Protein AF-A0A3M2FK76-F1 (afdb_monomer)

Structure (mmCIF, N/CA/C/O backbone):
data_AF-A0A3M2FK76-F1
#
_entry.id   AF-A0A3M2FK76-F1
#
loop_
_atom_site.group_PDB
_atom_site.id
_atom_site.type_symbol
_atom_site.label_atom_id
_atom_site.label_alt_id
_atom_site.label_comp_id
_atom_site.label_asym_id
_atom_site.label_entity_id
_atom_site.label_seq_id
_atom_site.pdbx_PDB_ins_code
_atom_site.Cartn_x
_atom_site.Cartn_y
_atom_site.Cartn_z
_atom_site.occupancy
_atom_site.B_iso_or_equiv
_atom_site.auth_seq_id
_atom_site.auth_comp_id
_atom_site.auth_asym_id
_atom_site.auth_atom_id
_atom_site.pdbx_PDB_model_num
ATOM 1 N N . ALA A 1 1 ? -1.517 -20.348 -12.175 1.00 58.38 1 ALA A N 1
ATOM 2 C CA . ALA A 1 1 ? -2.187 -19.091 -11.796 1.00 58.38 1 ALA A CA 1
ATOM 3 C C . ALA A 1 1 ? -1.701 -17.986 -12.720 1.00 58.38 1 ALA A C 1
ATOM 5 O O . ALA A 1 1 ? -0.502 -17.936 -12.986 1.00 58.38 1 ALA A O 1
ATOM 6 N N . VAL A 1 2 ? -2.594 -17.144 -13.244 1.00 76.62 2 VAL A N 1
ATOM 7 C CA . VAL A 1 2 ? -2.161 -15.894 -13.885 1.00 76.62 2 VAL A CA 1
ATOM 8 C C . VAL A 1 2 ? -2.094 -14.841 -12.789 1.00 76.62 2 VAL A C 1
ATOM 10 O O . VAL A 1 2 ? -3.096 -14.515 -12.162 1.00 76.62 2 VAL A O 1
ATOM 13 N N . TYR A 1 3 ? -0.890 -14.359 -12.527 1.00 82.25 3 TYR A N 1
ATOM 14 C CA . TYR A 1 3 ? -0.660 -13.246 -11.623 1.00 82.25 3 TYR A CA 1
ATOM 15 C C . TYR A 1 3 ? -0.707 -11.947 -12.419 1.00 82.25 3 TYR A C 1
ATOM 17 O O . TYR A 1 3 ? -0.066 -11.848 -13.469 1.00 82.25 3 TYR A O 1
ATOM 25 N N . LEU A 1 4 ? -1.457 -10.962 -11.927 1.00 86.00 4 LEU A N 1
ATOM 26 C CA . LEU A 1 4 ? -1.644 -9.683 -12.604 1.00 86.00 4 LEU A CA 1
ATOM 27 C C . LEU A 1 4 ? -0.852 -8.579 -11.887 1.00 86.00 4 LEU A C 1
ATOM 29 O O . LEU A 1 4 ? -1.183 -8.234 -10.750 1.00 86.00 4 LEU A O 1
ATOM 33 N N . PRO A 1 5 ? 0.209 -8.039 -12.510 1.00 87.44 5 PRO A N 1
ATOM 34 C CA . PRO A 1 5 ? 0.965 -6.918 -11.966 1.00 87.44 5 PRO A CA 1
ATOM 35 C C . PRO A 1 5 ? 0.263 -5.583 -12.252 1.00 87.44 5 PRO A C 1
ATOM 37 O O . PRO A 1 5 ? -0.018 -5.269 -13.408 1.00 87.44 5 PRO A O 1
ATOM 40 N N . TYR A 1 6 ? 0.056 -4.762 -11.221 1.00 89.69 6 TYR A N 1
ATOM 41 C CA . TYR A 1 6 ? -0.464 -3.399 -11.357 1.00 89.69 6 TYR A CA 1
ATOM 42 C C . TYR A 1 6 ? 0.501 -2.386 -10.736 1.00 89.69 6 TYR A C 1
ATOM 44 O O . TYR A 1 6 ? 0.850 -2.520 -9.558 1.00 89.69 6 TYR A O 1
ATOM 52 N N . PRO A 1 7 ? 0.945 -1.375 -11.500 1.00 91.81 7 PRO A N 1
ATOM 53 C CA . PRO A 1 7 ? 1.863 -0.367 -10.999 1.00 91.81 7 PRO A CA 1
ATOM 54 C C . PRO A 1 7 ? 1.145 0.748 -10.221 1.00 91.81 7 PRO A C 1
ATOM 56 O O . PRO A 1 7 ? -0.036 1.013 -10.445 1.00 91.81 7 PRO A O 1
ATOM 59 N N . ASN A 1 8 ? 1.893 1.471 -9.383 1.00 92.06 8 ASN A N 1
ATOM 60 C CA . ASN A 1 8 ? 1.475 2.713 -8.713 1.00 92.06 8 ASN A CA 1
ATOM 61 C C . ASN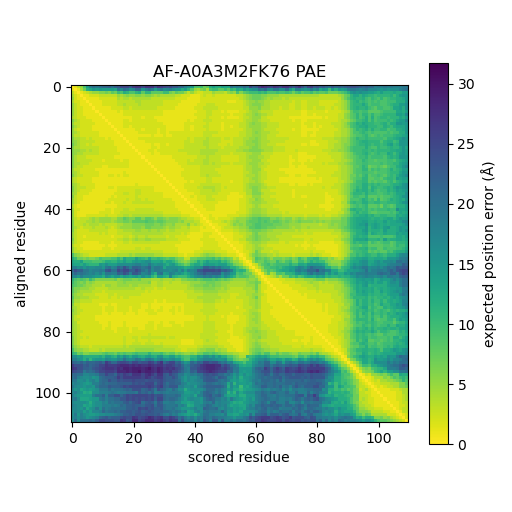 A 1 8 ? 0.166 2.600 -7.906 1.00 92.06 8 ASN A C 1
ATOM 63 O O . ASN A 1 8 ? -0.694 3.486 -7.953 1.00 92.06 8 ASN A O 1
ATOM 67 N N . VAL A 1 9 ? 0.008 1.521 -7.144 1.00 96.00 9 VAL A N 1
ATOM 68 C CA . VAL A 1 9 ? -1.237 1.205 -6.432 1.00 96.00 9 VAL A CA 1
ATOM 69 C C . VAL A 1 9 ? -1.295 1.937 -5.092 1.00 96.00 9 VAL A C 1
ATOM 71 O O . VAL A 1 9 ? -0.339 1.916 -4.322 1.00 96.00 9 VAL A O 1
ATOM 74 N N . ALA A 1 10 ? -2.415 2.594 -4.784 1.00 97.62 10 ALA A N 1
ATOM 75 C CA . ALA A 1 10 ? -2.617 3.252 -3.491 1.00 97.62 10 ALA A CA 1
ATOM 76 C C . ALA A 1 10 ? -2.792 2.227 -2.359 1.00 97.62 10 ALA A C 1
ATOM 78 O O . ALA A 1 10 ? -3.520 1.254 -2.530 1.00 97.62 10 ALA A O 1
ATOM 79 N N . LEU A 1 11 ? -2.206 2.475 -1.180 1.00 97.81 11 LEU A N 1
ATOM 80 C CA . LEU A 1 11 ? -2.370 1.588 -0.013 1.00 97.81 11 LEU A CA 1
ATOM 81 C C . LEU A 1 11 ? -3.848 1.411 0.363 1.00 97.81 11 LEU A C 1
ATOM 83 O O . LEU A 1 11 ? -4.297 0.293 0.597 1.00 97.81 11 LEU A O 1
ATOM 87 N N . ALA A 1 12 ? -4.615 2.503 0.337 1.00 97.50 12 ALA A N 1
ATOM 88 C CA . ALA A 1 12 ? -6.047 2.496 0.628 1.00 97.50 12 ALA A CA 1
ATOM 89 C C . ALA A 1 12 ? -6.896 1.679 -0.365 1.00 97.50 12 ALA A C 1
ATOM 91 O O . ALA A 1 12 ? -8.042 1.375 -0.060 1.00 97.50 12 ALA A O 1
ATOM 92 N N . ALA A 1 13 ? -6.359 1.326 -1.538 1.00 96.12 13 ALA A N 1
ATOM 93 C CA . ALA A 1 13 ? -7.066 0.493 -2.511 1.00 96.12 13 ALA A CA 1
ATOM 94 C C . ALA A 1 13 ? -6.904 -1.012 -2.245 1.00 96.12 13 ALA A C 1
ATOM 96 O O . ALA A 1 13 ? -7.649 -1.811 -2.800 1.00 96.12 13 ALA A O 1
ATOM 97 N N . VAL A 1 14 ? -5.912 -1.408 -1.441 1.00 96.56 14 VAL A N 1
ATOM 98 C CA . VAL A 1 14 ? -5.510 -2.817 -1.272 1.00 96.56 14 VAL A CA 1
ATOM 99 C C . VAL A 1 14 ? -5.448 -3.269 0.181 1.00 96.56 14 VAL A C 1
ATOM 101 O O . VAL A 1 14 ? -5.279 -4.458 0.438 1.00 96.56 14 VAL A O 1
ATOM 104 N N . LEU A 1 15 ? -5.588 -2.344 1.132 1.00 97.12 15 LEU A N 1
ATOM 105 C CA . LEU A 1 15 ? -5.587 -2.614 2.566 1.00 97.12 15 LEU A CA 1
ATOM 106 C C . LEU A 1 15 ? -6.876 -2.103 3.215 1.00 97.12 15 LEU A C 1
ATOM 108 O O . LEU A 1 15 ? -7.405 -1.059 2.843 1.00 97.12 15 LEU A O 1
ATOM 112 N N . ASP A 1 16 ? -7.332 -2.814 4.243 1.00 96.56 16 ASP A N 1
ATOM 113 C CA . ASP A 1 16 ? -8.515 -2.461 5.030 1.00 96.56 16 ASP A CA 1
ATOM 114 C C . ASP A 1 16 ? -8.136 -1.462 6.138 1.00 96.56 16 ASP A C 1
ATOM 116 O O . ASP A 1 16 ? -7.488 -1.821 7.127 1.00 96.56 16 ASP A O 1
ATOM 120 N N . TYR A 1 17 ? -8.507 -0.191 5.955 1.00 97.62 17 TYR A N 1
ATOM 121 C CA . TYR A 1 17 ? -8.219 0.863 6.930 1.00 97.62 17 TYR A CA 1
ATOM 122 C C . TYR A 1 17 ? -8.907 0.610 8.271 1.00 97.62 17 TYR A C 1
ATOM 124 O O . TYR A 1 17 ? -8.279 0.801 9.314 1.00 97.62 17 TYR A O 1
ATOM 132 N N . ASP A 1 18 ? -10.152 0.138 8.264 1.00 97.56 18 ASP A N 1
ATOM 133 C CA . ASP A 1 18 ? -10.943 -0.046 9.480 1.00 97.56 18 ASP A CA 1
ATOM 134 C C . ASP A 1 18 ? -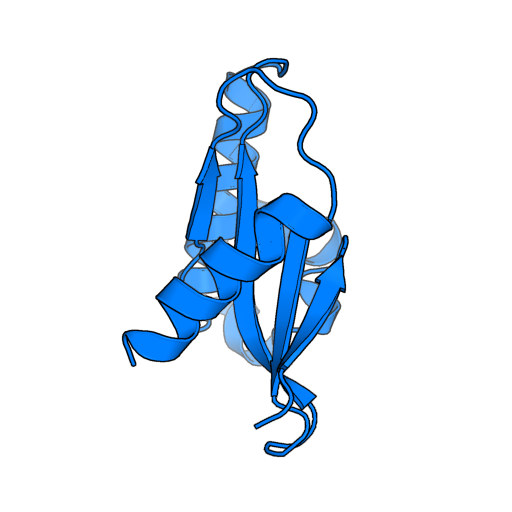10.299 -1.103 10.386 1.00 97.56 18 ASP A C 1
ATOM 136 O O . ASP A 1 18 ? -10.220 -0.921 11.600 1.00 97.56 18 ASP A O 1
ATOM 140 N N . ARG A 1 19 ? -9.679 -2.139 9.810 1.00 97.12 19 ARG A N 1
ATOM 141 C CA . ARG A 1 19 ? -8.895 -3.143 10.564 1.00 97.12 19 ARG A CA 1
ATOM 142 C C . ARG A 1 19 ? -7.515 -2.672 11.035 1.00 97.12 19 ARG A C 1
ATOM 144 O O . ARG A 1 19 ? -6.850 -3.359 11.824 1.00 97.12 19 ARG A O 1
ATOM 151 N N . LEU A 1 20 ? -7.019 -1.553 10.515 1.00 97.38 20 LEU A N 1
ATOM 152 C CA . LEU A 1 20 ? -5.660 -1.070 10.773 1.00 97.38 20 LEU A CA 1
ATOM 153 C C . LEU A 1 20 ? -5.628 0.168 11.663 1.00 97.38 20 LEU A C 1
ATOM 155 O O . LEU A 1 20 ? -4.695 0.300 12.455 1.00 97.38 20 LEU A O 1
ATOM 159 N N . HIS A 1 21 ? -6.609 1.062 11.542 1.00 97.00 21 HIS A N 1
ATOM 160 C CA . HIS A 1 21 ? -6.511 2.449 11.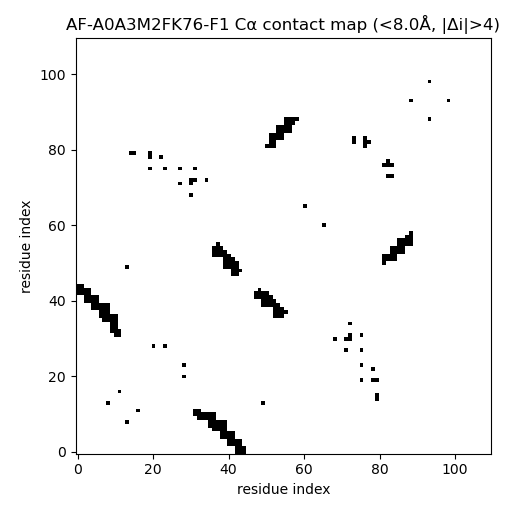989 1.00 97.00 21 HIS A CA 1
ATOM 161 C C . HIS A 1 2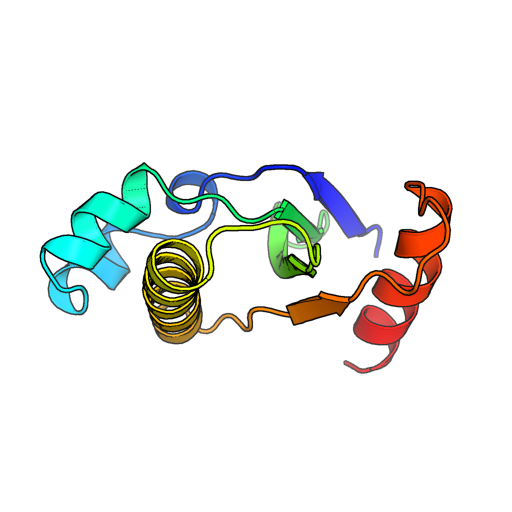1 ? -6.122 2.606 13.465 1.00 97.00 21 HIS A C 1
ATOM 163 O O . HIS A 1 21 ? -5.259 3.432 13.776 1.00 97.00 21 HIS A O 1
ATOM 169 N N . ASP A 1 22 ? -6.652 1.779 14.364 1.00 97.62 22 ASP A N 1
ATOM 170 C CA . ASP A 1 22 ? -6.332 1.805 15.800 1.00 97.62 22 ASP A CA 1
ATOM 171 C C . ASP A 1 22 ? -4.869 1.491 16.121 1.00 97.62 22 ASP A C 1
ATOM 173 O O . ASP A 1 22 ? -4.325 1.969 17.113 1.00 97.62 22 ASP A O 1
ATOM 177 N N . ARG A 1 23 ? -4.191 0.744 15.246 1.00 97.94 23 ARG A N 1
ATOM 178 C CA . ARG A 1 23 ? -2.775 0.380 15.392 1.00 97.94 23 ARG A CA 1
ATOM 179 C C . ARG A 1 23 ? -1.835 1.365 14.695 1.00 97.94 23 ARG A C 1
ATOM 181 O O . ARG A 1 23 ? -0.614 1.230 14.819 1.00 97.94 23 ARG A O 1
ATOM 188 N N . LEU A 1 24 ? -2.372 2.341 13.959 1.00 98.00 24 LEU A N 1
ATOM 189 C CA . LEU A 1 24 ? -1.616 3.356 13.224 1.00 98.00 24 LEU A CA 1
ATOM 190 C C . LEU A 1 24 ? -1.476 4.650 14.030 1.00 98.00 24 LEU A C 1
ATOM 192 O O . LEU A 1 24 ? -2.446 5.167 14.584 1.00 98.00 24 LEU A O 1
ATOM 196 N N . SER A 1 25 ? -0.278 5.234 14.011 1.00 97.81 25 SER A N 1
ATOM 197 C CA . SER A 1 25 ? -0.056 6.592 14.514 1.00 97.81 25 SER A CA 1
ATOM 198 C C . SER A 1 25 ? -0.781 7.631 13.642 1.00 97.81 25 SER A C 1
ATOM 200 O O . SER A 1 25 ? -1.065 7.367 12.469 1.00 97.81 25 SER A O 1
ATOM 202 N N . PRO A 1 26 ? -1.010 8.866 14.128 1.00 97.50 26 PRO A N 1
ATOM 203 C CA . PRO A 1 26 ? -1.621 9.922 13.316 1.00 97.50 26 PRO A CA 1
ATOM 204 C C . PRO A 1 26 ? -0.869 10.215 12.009 1.00 97.50 26 PRO A C 1
ATOM 206 O O . PRO A 1 26 ? -1.482 10.531 10.990 1.00 97.50 26 PRO A O 1
ATOM 209 N N . ALA A 1 27 ? 0.464 10.104 12.021 1.00 96.94 27 ALA A N 1
ATOM 210 C CA . ALA A 1 27 ? 1.281 10.275 10.824 1.00 96.94 27 ALA A CA 1
ATOM 211 C C . ALA A 1 27 ? 1.054 9.149 9.807 1.00 96.94 27 ALA A C 1
ATOM 213 O O . ALA A 1 27 ? 0.969 9.420 8.612 1.00 96.94 27 ALA A O 1
ATOM 214 N N . GLU A 1 28 ? 0.912 7.911 10.275 1.00 98.06 28 GLU A N 1
ATOM 215 C CA . GLU A 1 28 ? 0.657 6.752 9.416 1.00 98.06 28 GLU A CA 1
ATOM 216 C C . GLU A 1 28 ? -0.762 6.730 8.887 1.00 98.06 28 GLU A C 1
ATOM 218 O O . GLU A 1 28 ? -0.943 6.375 7.734 1.00 98.06 28 GLU A O 1
ATOM 223 N N . ARG A 1 29 ? -1.753 7.180 9.664 1.00 98.00 29 ARG A N 1
ATOM 224 C CA . ARG A 1 29 ? -3.125 7.358 9.166 1.00 98.00 29 ARG A CA 1
ATOM 225 C C . ARG A 1 29 ? -3.155 8.334 7.990 1.00 98.00 29 ARG A C 1
ATOM 227 O O . ARG A 1 29 ? -3.741 8.037 6.959 1.00 98.00 29 ARG A O 1
ATOM 234 N N . ARG A 1 30 ? -2.451 9.469 8.092 1.00 97.44 30 ARG A N 1
ATOM 235 C CA . ARG A 1 30 ? -2.300 10.408 6.960 1.00 97.44 30 ARG A CA 1
ATOM 236 C C . ARG A 1 30 ? -1.525 9.796 5.793 1.00 97.44 30 ARG A C 1
ATOM 238 O O . ARG A 1 30 ? -1.882 10.001 4.633 1.00 97.44 30 ARG A O 1
ATOM 245 N N . TYR A 1 31 ? -0.460 9.056 6.090 1.00 97.69 31 TYR A N 1
ATOM 246 C CA . TYR A 1 31 ? 0.328 8.387 5.060 1.00 97.69 31 TYR A CA 1
ATOM 247 C C . TYR A 1 31 ? -0.466 7.282 4.351 1.00 97.69 31 TYR A C 1
ATOM 249 O O . TYR A 1 31 ? -0.334 7.144 3.147 1.00 97.69 31 TYR A O 1
ATOM 257 N N . PHE A 1 32 ? -1.343 6.554 5.040 1.00 98.31 32 PHE A N 1
ATOM 258 C CA . PHE A 1 32 ? -2.162 5.480 4.476 1.00 98.31 32 PHE A CA 1
ATOM 259 C C . PHE A 1 32 ? -2.975 5.943 3.257 1.00 98.31 32 PHE A C 1
ATOM 261 O O . PHE A 1 32 ? -2.992 5.269 2.231 1.00 98.31 32 PHE A O 1
ATOM 268 N N . PHE A 1 33 ? -3.578 7.132 3.330 1.00 97.62 33 PHE A N 1
ATOM 269 C CA . PHE A 1 33 ? -4.388 7.680 2.235 1.00 97.62 33 PHE A CA 1
ATOM 270 C C . PHE A 1 33 ? -3.573 8.339 1.113 1.00 97.62 33 PHE A C 1
ATOM 272 O O . PHE A 1 33 ? -4.105 8.578 0.034 1.00 97.62 33 PHE A O 1
ATOM 279 N N . SER A 1 34 ? -2.294 8.641 1.345 1.00 96.38 34 SER A N 1
ATOM 280 C CA . SER A 1 34 ? -1.417 9.295 0.356 1.00 96.38 34 SER A CA 1
ATOM 281 C C . SER A 1 34 ? -0.334 8.370 -0.210 1.00 96.38 34 SER A C 1
ATOM 283 O O . SER A 1 34 ? 0.262 8.665 -1.246 1.00 96.38 34 SER A O 1
ATOM 285 N N . GLY A 1 35 ? -0.068 7.257 0.468 1.00 95.81 35 GLY A N 1
ATOM 286 C CA . GLY A 1 35 ? 0.976 6.300 0.156 1.00 95.81 35 GLY A CA 1
ATOM 287 C C . GLY A 1 35 ? 0.595 5.392 -1.005 1.00 95.81 35 GLY A C 1
ATOM 288 O O . GLY A 1 35 ? -0.557 4.982 -1.163 1.00 95.81 35 GLY A O 1
ATOM 289 N N . ARG A 1 36 ? 1.602 5.056 -1.808 1.00 95.81 36 ARG A N 1
ATOM 290 C CA . ARG A 1 36 ? 1.498 4.128 -2.935 1.00 95.81 36 ARG A CA 1
ATOM 291 C C . ARG A 1 36 ? 2.569 3.057 -2.834 1.00 95.81 36 ARG A C 1
ATOM 293 O O . ARG A 1 36 ? 3.606 3.311 -2.226 1.00 95.81 36 ARG A O 1
ATOM 300 N N . VAL A 1 37 ? 2.305 1.913 -3.441 1.00 94.81 37 VAL A N 1
ATOM 301 C CA . VAL A 1 37 ? 3.253 0.828 -3.685 1.00 94.81 37 VAL A CA 1
ATOM 302 C C . VAL A 1 37 ? 3.545 0.802 -5.179 1.00 94.81 37 VAL A C 1
ATOM 304 O O . VAL A 1 37 ? 2.615 0.896 -5.986 1.00 94.81 37 VAL A O 1
ATOM 307 N N . ASP A 1 38 ? 4.820 0.711 -5.552 1.00 91.44 38 ASP A N 1
ATOM 308 C CA . ASP A 1 38 ? 5.224 0.826 -6.959 1.00 91.44 38 ASP A CA 1
ATOM 309 C C . ASP A 1 38 ? 4.639 -0.290 -7.818 1.00 91.44 38 ASP A C 1
ATOM 311 O O . ASP A 1 38 ? 4.279 -0.049 -8.970 1.00 91.44 38 ASP A O 1
ATOM 315 N N . LEU A 1 39 ? 4.506 -1.493 -7.257 1.00 91.88 39 LEU A N 1
ATOM 316 C CA . LEU A 1 39 ? 3.906 -2.637 -7.926 1.00 91.88 39 LEU A CA 1
ATOM 317 C C . LEU A 1 39 ? 3.196 -3.552 -6.927 1.00 91.88 39 LEU A C 1
ATOM 319 O O . LEU A 1 39 ? 3.789 -3.992 -5.942 1.00 91.88 39 LEU A O 1
ATOM 323 N N . VAL A 1 40 ? 1.944 -3.898 -7.220 1.00 94.44 40 VAL A N 1
ATOM 324 C CA . VAL A 1 40 ? 1.197 -4.930 -6.494 1.00 94.44 40 VAL A CA 1
ATOM 325 C C . VAL A 1 40 ? 0.813 -6.035 -7.464 1.00 94.44 40 VAL A C 1
ATOM 327 O O . VAL A 1 40 ? 0.370 -5.771 -8.582 1.00 94.44 40 VAL A O 1
ATOM 330 N N . VAL A 1 41 ? 1.006 -7.280 -7.046 1.00 92.50 41 VAL A N 1
ATOM 331 C CA . VAL A 1 41 ? 0.635 -8.460 -7.825 1.00 92.50 41 VAL A CA 1
ATOM 332 C C . VAL A 1 41 ? -0.608 -9.087 -7.221 1.00 92.50 41 VAL A C 1
ATOM 334 O O . VAL A 1 41 ? -0.630 -9.404 -6.030 1.00 92.50 41 VAL A O 1
ATOM 337 N N . PHE A 1 42 ? -1.615 -9.289 -8.060 1.00 91.75 42 PHE A N 1
ATOM 338 C CA . PHE A 1 42 ? -2.910 -9.829 -7.676 1.00 91.75 42 PHE A CA 1
ATOM 339 C C . PHE A 1 42 ? -3.091 -11.248 -8.209 1.00 91.75 42 PHE A C 1
ATOM 341 O O . PHE A 1 42 ? -2.653 -11.570 -9.318 1.00 91.75 42 PHE A O 1
ATOM 348 N N . ASP A 1 43 ? -3.742 -12.091 -7.413 1.00 90.75 43 ASP A N 1
ATOM 349 C CA . ASP A 1 43 ? -4.146 -13.437 -7.809 1.00 90.75 43 ASP A CA 1
ATOM 350 C C . ASP A 1 43 ? -5.575 -13.400 -8.361 1.00 90.75 43 ASP A C 1
ATOM 352 O O . ASP A 1 43 ? -6.541 -13.257 -7.613 1.00 90.75 43 ASP A O 1
ATOM 356 N N . GLN A 1 44 ? -5.721 -13.520 -9.684 1.00 87.25 44 GLN A N 1
ATOM 357 C CA . GLN A 1 44 ? -7.035 -13.463 -10.337 1.00 87.25 44 GLN A CA 1
ATOM 358 C C . GLN A 1 44 ? -7.952 -14.642 -9.962 1.00 87.25 44 GLN A C 1
ATOM 360 O O . GLN A 1 44 ? -9.149 -14.593 -10.227 1.00 87.25 44 GLN A O 1
ATOM 365 N N . HIS A 1 45 ? -7.396 -15.729 -9.416 1.00 88.69 45 HIS A N 1
ATOM 366 C CA . HIS A 1 45 ? -8.167 -16.910 -9.021 1.00 88.69 45 HIS A CA 1
ATOM 367 C C . HIS A 1 45 ? -8.651 -16.836 -7.567 1.00 88.69 45 HIS A C 1
ATOM 369 O O . HIS A 1 45 ? -9.450 -17.671 -7.154 1.00 88.69 45 HIS A O 1
ATOM 375 N N . ASP A 1 46 ? -8.188 -15.837 -6.814 1.00 88.75 46 ASP A N 1
ATOM 376 C CA . ASP A 1 46 ? -8.522 -15.584 -5.412 1.00 88.75 46 ASP A CA 1
ATOM 377 C C . ASP A 1 46 ? -9.127 -14.178 -5.291 1.00 88.75 46 ASP A C 1
ATOM 379 O O . ASP A 1 46 ? -8.579 -13.320 -4.613 1.00 88.75 46 ASP A O 1
ATOM 383 N N . ASP A 1 47 ? -10.195 -13.916 -6.054 1.00 90.19 47 ASP A N 1
ATOM 384 C CA . ASP A 1 47 ? -10.955 -12.650 -6.062 1.00 90.19 47 ASP A CA 1
ATOM 385 C C . ASP A 1 47 ? -10.090 -11.384 -6.200 1.00 90.19 47 ASP A C 1
ATOM 387 O O . ASP A 1 47 ? -10.281 -10.385 -5.510 1.00 90.19 47 ASP A O 1
ATOM 391 N N . TYR A 1 48 ? -9.073 -11.443 -7.070 1.00 89.62 48 TYR A N 1
ATOM 392 C CA . TYR A 1 48 ? -8.088 -10.367 -7.220 1.00 89.62 48 TYR A CA 1
ATOM 393 C C . TYR A 1 48 ? -7.496 -9.950 -5.871 1.00 89.62 48 TYR A C 1
ATOM 395 O O . TYR A 1 48 ? -7.356 -8.766 -5.568 1.00 89.62 48 TYR A O 1
ATOM 403 N N . ARG A 1 49 ? -7.132 -10.919 -5.032 1.00 91.94 49 ARG A N 1
ATOM 404 C CA . ARG A 1 49 ? -6.466 -10.639 -3.766 1.00 91.94 49 ARG A CA 1
ATOM 405 C C . ARG A 1 49 ? -5.029 -10.176 -4.017 1.00 91.94 49 ARG A C 1
ATOM 407 O O . ARG A 1 49 ? -4.294 -10.846 -4.753 1.00 91.94 49 ARG A O 1
ATOM 414 N N . PRO A 1 50 ? -4.575 -9.076 -3.389 1.00 94.50 50 PRO A N 1
ATOM 415 C CA . PRO A 1 50 ? -3.177 -8.672 -3.458 1.00 94.50 50 PRO A CA 1
ATOM 416 C C . PRO A 1 50 ? -2.304 -9.694 -2.715 1.00 94.50 50 PRO A C 1
ATOM 418 O O . PRO A 1 50 ? -2.554 -10.007 -1.549 1.00 94.50 50 PRO A O 1
ATOM 421 N N . ARG A 1 51 ? -1.288 -10.235 -3.396 1.00 92.31 51 ARG A N 1
ATOM 422 C CA . ARG A 1 51 ? -0.374 -11.259 -2.856 1.00 92.31 51 ARG A CA 1
ATOM 423 C C . ARG A 1 51 ? 1.035 -10.742 -2.604 1.00 92.31 51 ARG A C 1
ATOM 425 O O . ARG A 1 51 ? 1.659 -11.163 -1.638 1.00 92.31 51 ARG A O 1
ATOM 432 N N . TYR A 1 52 ? 1.532 -9.845 -3.453 1.00 92.88 52 TYR A N 1
ATOM 433 C CA . TYR A 1 52 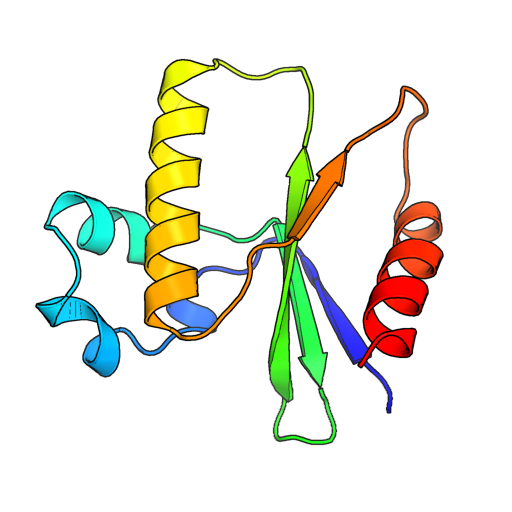? 2.906 -9.353 -3.359 1.00 92.88 52 TYR A CA 1
ATOM 434 C C . TYR A 1 52 ? 2.973 -7.846 -3.578 1.00 92.88 52 TYR A C 1
ATOM 436 O O . TYR A 1 52 ? 2.285 -7.311 -4.446 1.00 92.88 52 TYR A O 1
ATOM 444 N N . PHE A 1 53 ? 3.836 -7.184 -2.810 1.00 94.94 53 PHE A N 1
ATOM 445 C CA . PHE A 1 53 ? 4.012 -5.735 -2.792 1.00 94.94 53 PHE A CA 1
ATOM 446 C C . PHE A 1 53 ? 5.486 -5.420 -3.030 1.00 94.94 53 PHE A C 1
ATOM 448 O O . PHE A 1 53 ? 6.338 -5.917 -2.292 1.00 94.94 53 PHE A O 1
ATOM 455 N N . PHE A 1 54 ? 5.792 -4.608 -4.039 1.00 91.19 54 PHE A N 1
ATOM 456 C CA . PHE A 1 54 ? 7.164 -4.278 -4.412 1.00 91.19 54 PHE A CA 1
ATOM 457 C C . PHE A 1 54 ? 7.401 -2.769 -4.486 1.00 91.19 54 PHE A C 1
ATOM 459 O O . PHE A 1 54 ? 6.564 -2.024 -4.992 1.00 91.19 54 PHE A O 1
ATOM 466 N N . GLU A 1 55 ? 8.591 -2.358 -4.052 1.00 89.62 55 GLU A N 1
ATOM 467 C CA . GLU A 1 55 ? 9.186 -1.047 -4.322 1.00 89.62 55 GLU A CA 1
ATOM 468 C C . GLU A 1 55 ? 10.360 -1.177 -5.285 1.00 89.62 55 GLU A C 1
ATOM 470 O O . GLU A 1 55 ? 11.126 -2.148 -5.237 1.00 89.62 55 GLU A O 1
ATOM 475 N N . LEU A 1 56 ? 10.527 -0.159 -6.121 1.00 83.75 56 LEU A N 1
ATOM 476 C CA . LEU A 1 56 ? 11.646 -0.011 -7.034 1.00 83.75 56 LEU A CA 1
ATOM 477 C C . LEU A 1 56 ? 12.655 0.965 -6.426 1.00 83.75 56 LEU A C 1
ATOM 479 O O . LEU A 1 56 ? 12.475 2.182 -6.436 1.00 83.75 56 LEU A O 1
ATOM 483 N N . ASP A 1 57 ? 13.753 0.433 -5.895 1.00 75.50 57 ASP A N 1
ATOM 484 C CA . ASP A 1 57 ? 14.809 1.251 -5.305 1.00 75.50 57 ASP A CA 1
ATOM 485 C C . ASP A 1 57 ? 15.586 1.973 -6.425 1.00 75.50 57 ASP A C 1
ATOM 487 O O . ASP A 1 57 ? 16.360 1.364 -7.173 1.00 75.50 57 ASP A O 1
ATOM 491 N N . SER A 1 58 ? 15.409 3.296 -6.507 1.00 66.69 58 SER A N 1
ATOM 492 C CA . SER A 1 58 ? 16.226 4.205 -7.321 1.00 66.69 58 SER A CA 1
ATOM 493 C C . SER A 1 58 ? 17.254 4.948 -6.448 1.00 66.69 58 SER A C 1
ATOM 495 O O . SER A 1 58 ? 16.910 5.420 -5.356 1.00 66.69 58 SER A O 1
ATOM 497 N N . PRO A 1 59 ? 18.512 5.108 -6.902 1.00 60.25 59 PRO A N 1
ATOM 498 C CA . PRO A 1 59 ? 19.562 5.802 -6.149 1.00 60.25 59 PRO A CA 1
ATOM 499 C C . PRO A 1 59 ? 19.402 7.336 -6.079 1.00 60.25 59 PRO A C 1
ATOM 501 O O . PRO A 1 59 ? 20.186 7.991 -5.402 1.00 60.25 59 PRO A O 1
ATOM 504 N N . LEU A 1 60 ? 18.412 7.932 -6.753 1.00 56.72 60 LEU A N 1
ATOM 505 C CA . LEU A 1 60 ? 18.362 9.376 -7.046 1.00 56.72 60 LEU A CA 1
ATOM 506 C C . LEU A 1 60 ? 17.473 10.229 -6.112 1.00 56.72 60 LEU A C 1
ATOM 508 O O . LEU A 1 60 ? 16.904 11.223 -6.562 1.00 56.72 60 LEU A O 1
ATOM 512 N N . HIS A 1 61 ? 17.308 9.889 -4.828 1.00 59.53 61 HIS A N 1
ATOM 513 C CA . HIS A 1 61 ? 16.317 10.576 -3.978 1.00 59.53 61 HIS A CA 1
ATOM 514 C C . HIS A 1 61 ? 16.839 11.065 -2.625 1.00 59.53 61 HIS A C 1
ATOM 516 O O . HIS A 1 61 ? 17.629 10.385 -1.978 1.00 59.53 61 HIS A O 1
ATOM 522 N N . ASP A 1 62 ? 16.309 12.222 -2.199 1.00 63.62 62 ASP A N 1
ATOM 523 C CA . ASP A 1 62 ? 16.486 12.822 -0.872 1.00 63.62 62 ASP A CA 1
ATOM 524 C C . ASP A 1 62 ? 16.196 11.797 0.233 1.00 63.62 62 ASP A C 1
ATOM 526 O O . ASP A 1 62 ? 15.100 11.225 0.341 1.00 63.62 62 ASP A O 1
ATOM 530 N N . GLU A 1 63 ? 17.238 11.513 1.004 1.00 76.44 63 GLU A N 1
ATOM 531 C CA . GLU A 1 63 ? 17.376 10.259 1.718 1.00 76.44 63 GLU A CA 1
ATOM 532 C C . GLU A 1 63 ? 16.496 10.213 2.972 1.00 76.44 63 GLU A C 1
ATOM 534 O O . GLU A 1 63 ? 15.914 9.175 3.293 1.00 76.44 63 GLU A O 1
ATOM 539 N N . GLU A 1 64 ? 16.324 11.338 3.666 1.00 82.06 64 GLU A N 1
ATOM 540 C CA . GLU A 1 64 ? 15.646 11.358 4.963 1.00 82.06 64 GLU A CA 1
ATOM 541 C C . GLU A 1 64 ? 14.120 11.290 4.831 1.00 82.06 64 GLU A C 1
ATOM 543 O O . GLU A 1 64 ? 13.464 10.442 5.453 1.00 82.06 64 GLU A O 1
ATOM 548 N N . ALA A 1 65 ? 13.544 12.126 3.962 1.00 81.56 65 ALA A N 1
ATOM 549 C CA . ALA A 1 65 ? 12.110 12.111 3.690 1.00 81.56 65 ALA A CA 1
ATOM 550 C C . ALA A 1 65 ? 11.670 10.766 3.090 1.00 81.56 65 ALA A C 1
ATOM 552 O O . ALA A 1 65 ? 10.601 10.254 3.442 1.00 81.56 65 ALA A O 1
ATOM 553 N N . ARG A 1 66 ? 12.505 10.160 2.231 1.00 82.75 66 ARG A N 1
ATOM 554 C CA . ARG A 1 66 ? 12.267 8.812 1.700 1.00 82.75 66 ARG A CA 1
ATOM 555 C C . ARG A 1 66 ? 12.288 7.770 2.809 1.00 82.75 66 ARG A C 1
ATOM 557 O O . ARG A 1 66 ? 11.291 7.080 2.984 1.00 82.75 66 ARG A O 1
ATOM 564 N N . ARG A 1 67 ? 13.348 7.725 3.625 1.00 86.19 67 ARG A N 1
ATOM 565 C CA . ARG A 1 67 ? 13.457 6.793 4.764 1.00 86.19 67 ARG A CA 1
ATOM 566 C C . ARG A 1 67 ? 12.249 6.884 5.699 1.00 86.19 67 ARG A C 1
ATOM 568 O O . ARG A 1 67 ? 11.782 5.865 6.197 1.00 86.19 67 ARG A O 1
ATOM 575 N N . ARG A 1 68 ? 11.716 8.086 5.946 1.00 89.69 68 ARG A N 1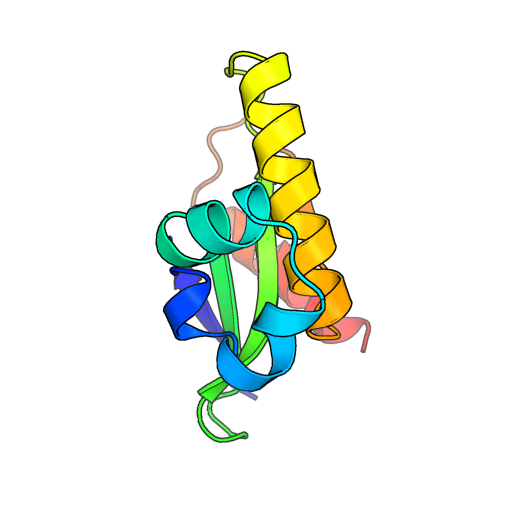
ATOM 576 C CA . ARG A 1 68 ? 10.507 8.253 6.769 1.00 89.69 68 ARG A CA 1
ATOM 577 C C . ARG A 1 68 ? 9.263 7.643 6.116 1.00 89.69 68 ARG A C 1
ATOM 579 O O . ARG A 1 68 ? 8.507 6.964 6.806 1.00 89.69 68 ARG A O 1
ATOM 586 N N . ARG A 1 69 ? 9.044 7.876 4.817 1.00 90.31 69 ARG A N 1
ATOM 587 C CA . ARG A 1 69 ? 7.923 7.272 4.072 1.00 90.31 69 ARG A CA 1
ATOM 588 C C . ARG A 1 69 ? 8.046 5.750 4.016 1.00 90.31 69 ARG A C 1
ATOM 590 O O . ARG A 1 69 ? 7.058 5.072 4.278 1.00 90.31 69 ARG A O 1
AT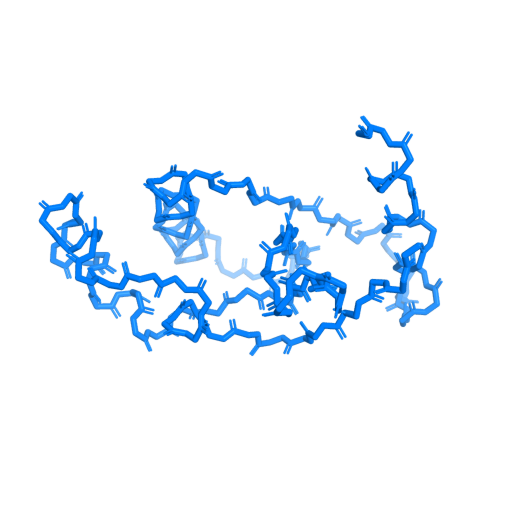OM 597 N N . ASP A 1 70 ? 9.248 5.239 3.766 1.00 90.44 70 ASP A N 1
ATOM 598 C CA . ASP A 1 70 ? 9.540 3.803 3.749 1.00 90.44 70 ASP A CA 1
ATOM 599 C C . ASP A 1 70 ? 9.161 3.149 5.081 1.00 90.44 70 ASP A C 1
ATOM 601 O O . ASP A 1 70 ? 8.4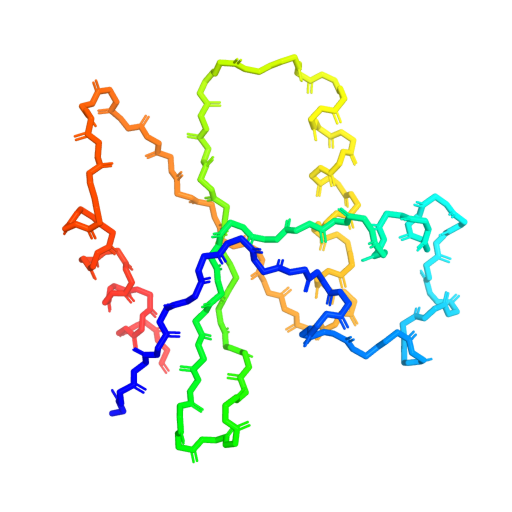12 2.177 5.091 1.00 90.44 70 ASP A O 1
ATOM 605 N N . ARG A 1 71 ? 9.579 3.736 6.213 1.00 94.00 71 ARG A N 1
ATOM 606 C CA . ARG A 1 71 ? 9.231 3.219 7.548 1.00 94.00 71 ARG A CA 1
ATOM 607 C C . ARG A 1 71 ? 7.722 3.147 7.780 1.00 94.00 71 ARG A C 1
ATOM 609 O O . ARG A 1 71 ? 7.238 2.174 8.349 1.00 94.00 71 ARG A O 1
ATOM 616 N N . HIS A 1 72 ? 6.969 4.164 7.353 1.00 96.62 72 HIS A N 1
ATOM 617 C CA . HIS A 1 72 ? 5.508 4.136 7.460 1.00 96.62 72 HIS A CA 1
ATOM 618 C C . HIS A 1 72 ? 4.903 3.032 6.590 1.00 96.62 72 HIS A C 1
ATOM 620 O O . HIS A 1 72 ? 4.044 2.289 7.060 1.00 96.62 72 HIS A O 1
ATOM 626 N N . LYS A 1 73 ? 5.369 2.902 5.345 1.00 96.00 73 LYS A N 1
ATOM 627 C CA . LYS A 1 73 ? 4.891 1.896 4.393 1.00 96.00 73 LYS A CA 1
ATOM 628 C C . LYS A 1 73 ? 5.140 0.475 4.897 1.00 96.00 73 LYS A C 1
ATOM 630 O O . LYS A 1 73 ? 4.207 -0.321 4.946 1.00 96.00 73 LYS A O 1
ATOM 635 N N . GLU A 1 74 ? 6.364 0.187 5.335 1.00 95.81 74 GLU A N 1
ATOM 636 C CA . GLU A 1 74 ? 6.752 -1.114 5.888 1.00 95.81 74 GLU A CA 1
ATOM 637 C C . GLU A 1 74 ? 5.911 -1.475 7.110 1.00 95.81 74 GLU A C 1
ATOM 639 O O . GLU A 1 74 ? 5.378 -2.580 7.183 1.00 95.81 74 GLU A O 1
ATOM 644 N N . ARG A 1 75 ? 5.721 -0.533 8.044 1.00 97.69 75 ARG A N 1
ATOM 645 C CA . ARG A 1 75 ? 4.927 -0.804 9.247 1.00 97.69 75 ARG A CA 1
ATOM 646 C C . ARG A 1 75 ? 3.452 -1.045 8.929 1.00 97.69 75 ARG A C 1
ATOM 648 O O . ARG A 1 75 ? 2.855 -1.951 9.505 1.00 97.69 75 ARG A O 1
ATOM 655 N N . ILE A 1 76 ? 2.865 -0.266 8.018 1.00 98.25 76 ILE A N 1
ATOM 656 C CA . ILE A 1 76 ? 1.469 -0.440 7.586 1.00 98.25 76 ILE A CA 1
ATOM 657 C C . ILE A 1 76 ? 1.272 -1.812 6.931 1.00 98.25 76 ILE A C 1
ATOM 659 O O . ILE A 1 76 ? 0.342 -2.527 7.299 1.00 98.25 76 ILE A O 1
ATOM 663 N N . LEU A 1 77 ? 2.154 -2.197 6.003 1.00 97.56 77 LEU A N 1
ATOM 664 C CA . LEU A 1 77 ? 2.078 -3.494 5.329 1.00 97.56 77 LEU A CA 1
ATOM 665 C C . LEU A 1 77 ? 2.268 -4.650 6.314 1.00 97.56 77 LEU A C 1
ATOM 667 O O . LEU A 1 77 ? 1.463 -5.579 6.312 1.00 97.56 77 LEU A O 1
ATOM 671 N N . ALA A 1 78 ? 3.236 -4.550 7.228 1.00 97.19 78 ALA A N 1
ATOM 672 C CA . ALA A 1 78 ? 3.451 -5.561 8.260 1.00 97.19 78 ALA A CA 1
ATOM 673 C C . ALA A 1 78 ? 2.215 -5.749 9.162 1.00 97.19 78 ALA A C 1
ATOM 675 O O . ALA A 1 78 ? 1.819 -6.878 9.446 1.00 97.19 78 ALA A O 1
ATOM 676 N N . LEU A 1 79 ? 1.545 -4.661 9.567 1.00 97.75 79 LEU A N 1
ATOM 677 C CA . LEU A 1 79 ? 0.301 -4.731 10.351 1.00 97.75 79 LEU A CA 1
ATOM 678 C C . LEU A 1 79 ? -0.871 -5.369 9.591 1.00 97.75 79 LEU A C 1
ATOM 680 O O . LEU A 1 79 ? -1.791 -5.900 10.226 1.00 97.75 79 LEU A O 1
ATOM 684 N N . ALA A 1 80 ? -0.834 -5.311 8.259 1.00 96.19 80 ALA A N 1
ATOM 685 C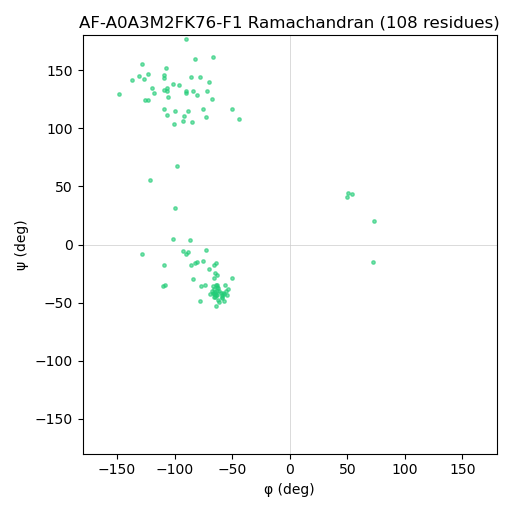 CA . ALA A 1 80 ? -1.770 -5.977 7.361 1.00 96.19 80 ALA A CA 1
ATOM 686 C C . ALA A 1 80 ? -1.359 -7.424 7.016 1.00 96.19 80 ALA A C 1
ATOM 688 O O . ALA A 1 80 ? -2.020 -8.068 6.201 1.00 96.19 80 ALA A O 1
ATOM 689 N N . GLY A 1 81 ? -0.278 -7.937 7.617 1.00 96.00 81 GLY A N 1
ATOM 690 C CA . GLY A 1 81 ? 0.251 -9.275 7.344 1.00 96.00 81 GLY A CA 1
ATOM 691 C C . GLY A 1 81 ? 0.960 -9.397 5.994 1.00 96.00 81 GLY A C 1
ATOM 692 O O . GLY A 1 81 ? 1.079 -10.501 5.473 1.00 96.00 81 GLY A O 1
ATOM 693 N N . GLN A 1 82 ? 1.399 -8.279 5.414 1.00 96.00 82 GLN A N 1
ATOM 694 C CA . GLN A 1 82 ? 2.062 -8.217 4.113 1.00 96.00 82 GLN A CA 1
ATOM 695 C C . GLN A 1 82 ? 3.556 -7.930 4.259 1.00 96.00 82 GLN A C 1
ATOM 697 O O . GLN A 1 82 ? 3.993 -7.260 5.195 1.00 96.00 82 GLN A O 1
ATOM 702 N N . THR A 1 83 ? 4.340 -8.403 3.290 1.00 93.62 83 THR A N 1
ATOM 703 C CA . THR A 1 83 ? 5.776 -8.112 3.185 1.00 93.62 83 THR A CA 1
ATOM 704 C C . THR A 1 83 ? 6.025 -7.139 2.038 1.00 93.62 83 THR A C 1
ATOM 706 O O . THR A 1 83 ? 5.487 -7.318 0.947 1.00 93.62 83 THR A O 1
ATOM 709 N N . LEU A 1 84 ? 6.848 -6.114 2.279 1.00 92.94 84 LEU A N 1
ATOM 710 C CA . LEU A 1 84 ? 7.314 -5.201 1.236 1.00 92.94 84 LEU A CA 1
ATOM 711 C C . LEU A 1 84 ? 8.634 -5.709 0.657 1.00 92.94 84 LEU A C 1
ATOM 713 O O . LEU A 1 84 ? 9.671 -5.680 1.320 1.00 92.94 84 LEU A O 1
ATOM 717 N N . HIS A 1 85 ? 8.602 -6.162 -0.587 1.00 89.94 85 HIS A N 1
ATOM 718 C CA . HIS A 1 85 ? 9.792 -6.568 -1.320 1.00 89.94 85 HIS A CA 1
ATOM 719 C C . HIS A 1 85 ? 10.432 -5.348 -1.988 1.00 89.94 85 HIS A C 1
ATOM 721 O O . HIS A 1 85 ? 9.740 -4.455 -2.469 1.00 89.94 85 HIS A O 1
ATOM 727 N N . ARG A 1 86 ? 11.762 -5.298 -2.050 1.00 86.75 86 ARG A N 1
ATOM 728 C CA . ARG A 1 86 ? 12.482 -4.210 -2.724 1.00 86.75 86 ARG A CA 1
ATOM 729 C C . ARG A 1 86 ? 13.300 -4.759 -3.876 1.00 86.75 86 ARG A C 1
ATOM 731 O O . ARG A 1 86 ? 14.056 -5.713 -3.696 1.00 86.75 86 ARG A O 1
ATOM 738 N N . ILE A 1 87 ? 13.169 -4.140 -5.041 1.00 81.00 87 ILE A N 1
ATOM 739 C CA . ILE A 1 87 ? 13.941 -4.476 -6.234 1.00 81.00 87 ILE A CA 1
ATOM 740 C C . ILE A 1 87 ? 14.928 -3.341 -6.482 1.00 81.00 87 ILE A C 1
ATOM 742 O O . ILE A 1 87 ? 14.524 -2.208 -6.735 1.00 81.00 87 ILE A O 1
ATOM 746 N N . ARG A 1 88 ? 16.229 -3.640 -6.399 1.00 74.94 88 ARG A N 1
ATOM 747 C CA . ARG A 1 88 ? 17.291 -2.648 -6.604 1.00 74.94 88 ARG A CA 1
ATOM 748 C C . ARG A 1 88 ? 17.710 -2.584 -8.063 1.00 74.94 88 ARG A C 1
ATOM 750 O O . ARG A 1 88 ? 18.020 -3.599 -8.683 1.00 74.94 88 ARG A O 1
ATOM 757 N N . HIS A 1 89 ? 17.760 -1.366 -8.588 1.00 66.12 89 HIS A N 1
ATOM 758 C CA . HIS A 1 89 ? 18.243 -1.085 -9.932 1.00 66.12 89 HIS A CA 1
ATOM 759 C C . HIS A 1 89 ? 19.778 -1.162 -9.991 1.00 66.12 89 HIS A C 1
ATOM 761 O O . HIS A 1 89 ? 20.471 -0.365 -9.359 1.00 66.12 89 HIS A O 1
ATOM 767 N N . HIS A 1 90 ? 20.325 -2.104 -10.764 1.00 59.91 90 HIS A N 1
ATOM 768 C CA . HIS A 1 90 ? 21.764 -2.201 -11.038 1.00 59.91 90 HIS A CA 1
ATOM 769 C C . HIS A 1 90 ? 22.111 -1.559 -12.395 1.00 59.91 90 HIS A C 1
ATOM 771 O O . HIS A 1 90 ? 22.469 -2.230 -13.358 1.00 59.91 90 HIS A O 1
ATOM 777 N N . GLY A 1 91 ? 21.977 -0.236 -12.492 1.00 52.97 91 GLY A N 1
ATOM 778 C CA . GLY A 1 91 ? 22.684 0.616 -13.460 1.00 52.97 91 GLY A CA 1
ATOM 779 C C . GLY A 1 91 ? 22.279 0.561 -14.943 1.00 52.97 91 GLY A C 1
ATOM 780 O O . GLY A 1 91 ? 22.611 1.489 -15.676 1.00 52.97 91 GLY A O 1
ATOM 781 N N . ARG A 1 92 ? 21.527 -0.436 -15.425 1.00 52.06 92 ARG A N 1
ATOM 782 C CA . ARG A 1 92 ? 20.993 -0.445 -16.804 1.00 52.06 92 ARG A CA 1
ATOM 783 C C . ARG A 1 92 ? 19.495 -0.177 -16.807 1.00 52.06 92 ARG A C 1
ATOM 785 O O . ARG A 1 92 ? 18.776 -0.765 -16.007 1.00 52.06 92 ARG A O 1
ATOM 792 N N . ARG A 1 93 ? 19.040 0.743 -17.676 1.00 47.97 93 ARG A N 1
ATOM 793 C CA . ARG A 1 93 ? 17.616 1.092 -17.870 1.00 47.97 93 ARG A CA 1
ATOM 794 C C . ARG A 1 93 ? 16.801 -0.198 -17.917 1.00 47.97 93 ARG A C 1
ATOM 796 O O . ARG A 1 93 ? 16.933 -0.956 -18.869 1.00 47.97 93 ARG A O 1
ATOM 803 N N . THR A 1 94 ? 16.041 -0.441 -16.860 1.00 52.56 94 THR A N 1
ATOM 804 C CA . THR A 1 94 ? 15.322 -1.694 -16.636 1.00 52.56 94 THR A CA 1
ATOM 805 C C . THR A 1 94 ? 13.895 -1.415 -17.061 1.00 52.56 94 THR A C 1
ATOM 807 O O . THR A 1 94 ? 13.245 -0.513 -16.529 1.00 52.56 94 THR A O 1
ATOM 810 N N . GLY A 1 95 ? 13.460 -2.098 -18.111 1.00 55.31 95 GLY A N 1
ATOM 811 C CA . GLY A 1 95 ? 12.097 -2.018 -18.610 1.00 55.31 95 GLY A CA 1
ATOM 812 C C . GLY A 1 95 ? 11.209 -3.064 -17.935 1.00 55.31 95 GLY A C 1
ATOM 813 O O . GLY A 1 95 ? 11.700 -3.913 -17.192 1.00 55.31 95 GLY A O 1
ATOM 814 N N . PRO A 1 96 ? 9.901 -3.080 -18.236 1.00 52.50 96 PRO A N 1
ATOM 815 C CA . PRO A 1 96 ? 8.976 -4.105 -17.743 1.00 52.50 96 PRO A CA 1
ATOM 816 C C . PRO A 1 96 ? 9.458 -5.555 -17.964 1.00 52.50 96 PRO A C 1
ATOM 818 O O . PRO A 1 96 ? 9.144 -6.436 -17.168 1.00 52.50 96 PRO A O 1
ATOM 821 N N . ALA A 1 97 ? 10.261 -5.804 -19.007 1.00 54.09 97 ALA A N 1
ATOM 822 C CA . ALA A 1 97 ? 10.826 -7.117 -19.326 1.00 54.09 97 ALA A CA 1
ATOM 823 C C . ALA A 1 97 ? 11.827 -7.642 -18.279 1.00 54.09 97 ALA A C 1
ATOM 825 O O . ALA A 1 97 ? 11.925 -8.851 -18.086 1.00 54.09 97 ALA A O 1
ATOM 826 N N . ASP A 1 98 ? 12.519 -6.753 -17.568 1.00 58.69 98 ASP A N 1
ATOM 827 C CA . ASP A 1 98 ? 13.513 -7.123 -16.556 1.00 58.69 98 ASP A CA 1
ATOM 828 C C . ASP A 1 98 ? 12.873 -7.460 -15.198 1.00 58.69 98 ASP A C 1
ATOM 830 O O . ASP A 1 98 ? 13.491 -8.092 -14.342 1.00 58.69 98 ASP A O 1
ATOM 834 N N . PHE A 1 99 ? 11.606 -7.077 -15.009 1.00 61.06 99 PHE A N 1
ATOM 835 C CA . PHE A 1 99 ? 10.833 -7.351 -13.797 1.00 61.06 99 PHE A CA 1
ATOM 836 C C . PHE A 1 99 ? 10.187 -8.738 -13.798 1.00 61.06 99 PHE A C 1
ATOM 838 O O . PHE A 1 99 ? 10.038 -9.356 -12.744 1.00 61.06 99 PHE A O 1
ATOM 845 N N . VAL A 1 100 ? 9.845 -9.267 -14.975 1.00 64.12 100 VAL A N 1
ATOM 846 C CA . VAL A 1 100 ? 9.178 -10.571 -15.120 1.00 64.12 100 VAL A CA 1
ATOM 847 C C . VAL A 1 100 ? 9.986 -11.738 -14.519 1.00 64.12 100 VAL A C 1
ATOM 849 O O . VAL A 1 100 ? 9.383 -12.555 -13.819 1.00 64.12 100 VAL A O 1
ATOM 852 N N . PRO A 1 101 ? 11.318 -11.854 -14.708 1.00 59.66 101 PRO A N 1
ATOM 853 C CA . PRO A 1 101 ? 12.109 -12.921 -14.087 1.00 59.66 101 PRO A CA 1
ATOM 854 C C . PRO A 1 101 ? 12.116 -12.852 -12.554 1.00 59.66 101 PRO A C 1
ATOM 856 O O . PRO A 1 101 ? 12.053 -13.884 -11.889 1.00 59.66 101 PRO A O 1
ATOM 859 N N . LEU A 1 102 ? 12.133 -11.639 -11.997 1.00 62.00 102 LEU A N 1
ATOM 860 C CA . LEU A 1 102 ? 12.139 -11.391 -10.554 1.00 62.00 102 LEU A CA 1
ATOM 861 C C . LEU A 1 102 ? 10.800 -11.777 -9.913 1.00 62.00 102 LEU A C 1
ATOM 863 O O . LEU A 1 102 ? 10.772 -12.458 -8.890 1.00 62.00 102 LEU A O 1
ATOM 867 N N . LEU A 1 103 ? 9.691 -11.433 -10.575 1.00 64.69 103 LEU A N 1
ATOM 868 C CA . LEU A 1 103 ? 8.349 -11.860 -10.175 1.00 64.69 103 LEU A CA 1
ATOM 869 C C . LEU A 1 103 ? 8.196 -13.388 -10.213 1.00 64.69 103 LEU A C 1
ATOM 871 O O . LEU A 1 103 ? 7.612 -13.970 -9.302 1.00 64.69 103 LEU A O 1
ATOM 875 N N . ARG A 1 104 ? 8.761 -14.056 -11.231 1.00 62.59 104 ARG A N 1
ATOM 876 C CA . ARG A 1 104 ? 8.751 -15.527 -11.330 1.00 62.59 104 ARG A CA 1
ATOM 877 C C . ARG A 1 104 ? 9.562 -16.196 -10.222 1.00 62.59 104 ARG A C 1
ATOM 879 O O . ARG A 1 104 ? 9.121 -17.216 -9.708 1.00 62.59 104 ARG A O 1
ATOM 886 N N . ALA A 1 105 ? 10.706 -15.632 -9.836 1.00 58.19 105 ALA A N 1
ATOM 887 C CA . ALA A 1 105 ? 11.529 -16.177 -8.756 1.00 58.19 105 ALA A CA 1
ATOM 888 C C . ALA A 1 105 ? 10.809 -16.121 -7.397 1.00 58.19 105 ALA A C 1
ATOM 890 O O . ALA A 1 105 ? 10.809 -17.105 -6.660 1.00 58.19 105 ALA A O 1
ATOM 891 N N . VAL A 1 106 ? 10.135 -15.006 -7.093 1.00 59.62 106 VAL A N 1
ATOM 892 C CA . VAL A 1 106 ? 9.332 -14.870 -5.864 1.00 59.62 106 VAL A CA 1
ATOM 893 C C . VAL A 1 106 ? 8.139 -15.831 -5.875 1.00 59.62 106 VAL A C 1
ATOM 895 O O . VAL A 1 106 ? 7.893 -16.501 -4.877 1.00 59.62 106 VAL A O 1
ATOM 898 N N . ALA A 1 107 ? 7.448 -15.967 -7.011 1.00 56.44 107 ALA A N 1
ATOM 899 C CA . ALA A 1 107 ? 6.306 -16.874 -7.149 1.00 56.44 107 ALA A CA 1
ATOM 900 C C . ALA A 1 107 ? 6.678 -18.372 -7.132 1.00 56.44 107 ALA A C 1
ATOM 902 O O . ALA A 1 107 ? 5.813 -19.196 -6.867 1.00 56.44 107 ALA A O 1
ATOM 903 N N . ALA A 1 108 ? 7.931 -18.733 -7.428 1.00 54.16 108 ALA A N 1
ATOM 904 C CA . ALA A 1 108 ? 8.423 -20.114 -7.377 1.00 54.16 108 ALA A CA 1
ATOM 905 C C . ALA A 1 108 ? 8.971 -20.523 -5.995 1.00 54.16 108 ALA A C 1
ATOM 907 O O . ALA A 1 108 ? 9.343 -21.678 -5.806 1.00 54.16 108 ALA A O 1
ATOM 908 N N . SER A 1 109 ? 9.064 -19.575 -5.058 1.00 46.38 109 SER A N 1
ATOM 909 C CA . SER A 1 109 ? 9.648 -19.775 -3.723 1.00 46.38 109 SER A CA 1
ATOM 910 C C . SER A 1 109 ? 8.598 -19.944 -2.613 1.00 46.38 109 SER A C 1
ATOM 912 O O . SER A 1 109 ? 8.969 -20.003 -1.441 1.00 46.38 109 SER A O 1
ATOM 914 N N . GLY A 1 110 ? 7.309 -19.984 -2.962 1.00 42.66 110 GLY A N 1
ATOM 915 C CA . GLY A 1 110 ? 6.182 -20.241 -2.058 1.00 42.66 110 GLY A CA 1
ATOM 916 C C . GLY A 1 110 ? 5.309 -21.364 -2.588 1.00 42.66 110 GLY A C 1
ATOM 917 O O . GLY A 1 110 ? 4.653 -22.011 -1.746 1.00 42.66 110 GLY A O 1
#

pLDDT: mean 83.58, std 16.36, range [42.66, 98.31]

Nearest PDB structures (foldseek):
  4n41-assembly2_B  TM=3.976E-01  e=2.014E+00  Thermus thermophilus
  4nca-assembly2_B  TM=3.853E-01  e=4.862E+00  Thermus thermophilus
  6p7b-assembly1_A  TM=4.490E-01  e=7.815E+00  Fowlpox virus

Foldseek 3Di:
DDKDKDAFAQLVVQFDCVLCVVVDDPVLNVLNRVPTFGIWIFDVVVVRHTDATEDEDDPPDDDPVVVVSVVSVQVSQVSRVYHYYYDYDDPDDDDPVNVVVVVVVVVVVD

Solvent-accessible surface area (backbone atoms only — not comparable to full-atom values): 6687 Å² total; per-residue (Å²): 134,69,71,48,78,42,68,68,37,46,43,62,80,78,47,65,56,87,85,40,51,90,82,42,52,78,70,41,54,57,40,41,76,72,36,65,36,51,30,36,31,23,34,64,90,56,85,56,37,79,74,45,38,33,39,74,50,70,93,86,61,72,62,64,71,47,52,54,53,50,53,45,52,50,52,54,35,46,76,70,77,40,66,79,44,75,47,74,71,81,89,60,95,73,54,79,77,65,47,53,62,57,54,50,53,60,68,72,72,115

Secondary structure (DSSP, 8-state):
--EEEEEEEEHHHHS-STTTGGGS-HHHHHHHHH-EEEEEEEETTTTTEEEEEEEEE-S-S-HHHHHHHHHHHHHHHHHTT--EEEEE--SS---HHHHHHHHHHHHT--

Mean predicted aligned error: 7.57 Å

Sequence (110 aa):
AVYLPYPNVALAAVLDYDRLHDRLSPAERRYFFSGRVDLVVFDQHDDYRPRYFFELDSPLHDEEARRRRDRHKERILALAGQTLHRIRHHGRRTGPADFVPLLRAVAASG

Radius of gyration: 14.52 Å; Cα contacts (8 Å, |Δi|>4): 135; chains: 1; bounding box: 34×33×35 Å